Protein AF-A0A0G4MND2-F1 (afdb_monomer_lite)

Structure (mmCIF, N/CA/C/O backbone):
data_AF-A0A0G4MND2-F1
#
_entry.id   AF-A0A0G4MND2-F1
#
loop_
_atom_site.group_PDB
_atom_site.id
_atom_site.type_symbol
_atom_site.label_atom_id
_atom_site.label_alt_id
_atom_site.label_comp_id
_atom_site.label_asym_id
_atom_site.label_entity_id
_atom_site.label_seq_id
_atom_site.pdbx_PDB_ins_code
_atom_site.Cartn_x
_atom_site.Cartn_y
_atom_site.Cartn_z
_atom_site.occupancy
_atom_site.B_iso_or_equiv
_atom_site.auth_seq_id
_atom_site.auth_comp_id
_atom_site.auth_asym_id
_atom_site.auth_atom_id
_atom_site.pdbx_PDB_model_num
ATOM 1 N N . MET A 1 1 ? 5.492 -19.926 -31.368 1.00 59.44 1 MET A N 1
ATOM 2 C CA . MET A 1 1 ? 6.056 -18.562 -31.221 1.00 59.44 1 MET A CA 1
ATOM 3 C C . MET A 1 1 ? 6.571 -17.989 -32.537 1.00 59.44 1 MET A C 1
ATOM 5 O O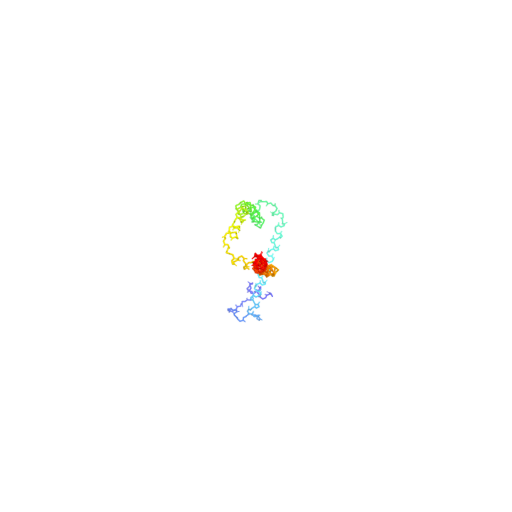 . MET A 1 1 ? 6.353 -16.816 -32.791 1.00 59.44 1 MET A O 1
ATOM 9 N N . THR A 1 2 ? 7.143 -18.808 -33.423 1.00 80.88 2 THR A N 1
ATOM 10 C CA . THR A 1 2 ? 7.641 -18.380 -34.744 1.00 80.88 2 THR A CA 1
ATOM 11 C C . THR A 1 2 ? 6.594 -17.720 -35.645 1.00 80.88 2 THR A C 1
ATOM 13 O O . THR A 1 2 ? 6.958 -16.844 -36.414 1.00 80.88 2 THR A O 1
ATOM 16 N N . PHE A 1 3 ? 5.310 -18.091 -35.561 1.00 83.88 3 PHE A N 1
ATOM 17 C CA . PHE A 1 3 ? 4.265 -17.505 -36.412 1.00 83.88 3 PHE A CA 1
ATOM 18 C C . PHE A 1 3 ? 4.036 -16.006 -36.144 1.00 83.88 3 PHE A C 1
ATOM 20 O O . PHE A 1 3 ? 4.056 -15.214 -37.079 1.00 83.88 3 PHE A O 1
ATOM 27 N N . VAL A 1 4 ? 3.893 -15.602 -34.874 1.00 85.56 4 VAL A N 1
ATOM 28 C CA . VAL A 1 4 ? 3.704 -14.187 -34.490 1.00 85.56 4 VAL A CA 1
ATOM 29 C C . VAL A 1 4 ? 4.954 -13.362 -34.807 1.00 85.56 4 VAL A C 1
ATOM 31 O O . VAL A 1 4 ? 4.844 -12.238 -35.291 1.00 85.56 4 VAL A O 1
ATOM 34 N N . ASP A 1 5 ? 6.142 -13.935 -34.599 1.00 86.56 5 ASP A N 1
ATOM 35 C CA . ASP A 1 5 ? 7.408 -13.268 -34.915 1.00 86.56 5 ASP A CA 1
ATOM 36 C C . ASP A 1 5 ? 7.600 -13.077 -36.428 1.00 86.56 5 ASP A C 1
ATOM 38 O O . ASP A 1 5 ? 8.012 -12.004 -36.861 1.00 86.56 5 ASP A O 1
ATOM 42 N N . LYS A 1 6 ? 7.267 -14.090 -37.239 1.00 86.88 6 LYS A N 1
ATOM 43 C CA . LYS A 1 6 ? 7.301 -14.011 -38.709 1.00 86.88 6 LYS A CA 1
ATOM 44 C C . LYS A 1 6 ? 6.283 -13.007 -39.248 1.00 86.88 6 LYS A C 1
ATOM 46 O O . LYS A 1 6 ? 6.613 -12.229 -40.134 1.00 86.88 6 LYS A O 1
ATOM 51 N N . ALA A 1 7 ? 5.085 -12.964 -38.662 1.00 85.62 7 ALA A N 1
ATOM 52 C CA . ALA A 1 7 ? 4.089 -11.951 -38.999 1.00 85.62 7 ALA A CA 1
ATOM 53 C C . ALA A 1 7 ? 4.581 -10.529 -38.668 1.00 85.62 7 ALA A C 1
ATOM 55 O O . ALA A 1 7 ? 4.414 -9.618 -39.471 1.00 85.62 7 ALA A O 1
ATOM 56 N N . ARG A 1 8 ? 5.258 -10.331 -37.525 1.00 84.75 8 ARG A N 1
ATOM 57 C CA . ARG A 1 8 ? 5.836 -9.024 -37.153 1.00 84.75 8 ARG A CA 1
ATOM 58 C C . ARG A 1 8 ? 6.996 -8.606 -38.065 1.00 84.75 8 ARG A C 1
ATOM 60 O O . ARG A 1 8 ? 7.156 -7.419 -38.326 1.00 84.75 8 ARG A O 1
ATOM 67 N N . LYS A 1 9 ? 7.806 -9.560 -38.531 1.00 87.00 9 LYS A N 1
ATOM 68 C CA . LYS A 1 9 ? 8.923 -9.313 -39.461 1.00 87.00 9 LYS A CA 1
ATOM 69 C C . LYS A 1 9 ? 8.475 -9.027 -40.898 1.00 87.00 9 LYS A C 1
ATOM 71 O O . LYS A 1 9 ? 9.296 -8.584 -41.690 1.00 87.00 9 LYS A O 1
ATOM 76 N N . GLY A 1 10 ? 7.198 -9.250 -41.216 1.00 82.75 10 GLY A N 1
ATOM 77 C CA . GLY A 1 10 ? 6.658 -9.099 -42.568 1.00 82.75 10 GLY A CA 1
ATOM 78 C C . GLY A 1 10 ? 6.845 -10.333 -43.457 1.00 82.75 10 GLY A C 1
ATOM 79 O O . GLY A 1 10 ? 6.482 -10.287 -44.625 1.00 82.75 10 GLY A O 1
ATOM 80 N N . ASP A 1 11 ? 7.353 -11.445 -42.913 1.00 84.44 11 ASP A N 1
ATOM 81 C CA . ASP A 1 11 ? 7.555 -12.700 -43.655 1.00 84.44 11 ASP A CA 1
ATOM 82 C C . ASP A 1 11 ? 6.222 -13.398 -43.987 1.00 84.44 11 ASP A C 1
ATOM 84 O O . ASP A 1 11 ? 6.152 -14.243 -44.878 1.00 84.44 11 ASP A O 1
ATOM 88 N N . ILE A 1 12 ? 5.167 -13.098 -43.221 1.00 81.69 12 ILE A N 1
ATOM 89 C CA . ILE A 1 12 ? 3.819 -13.646 -43.395 1.00 81.69 12 ILE A CA 1
ATOM 90 C C . ILE A 1 12 ? 2.823 -12.498 -43.256 1.00 81.69 12 ILE A C 1
ATOM 92 O O . ILE A 1 12 ? 2.733 -11.879 -42.195 1.00 81.69 12 ILE A O 1
ATOM 96 N N . VAL A 1 13 ? 2.043 -12.247 -44.305 1.00 77.88 13 VAL A N 1
ATOM 97 C CA . VAL A 1 13 ? 0.931 -11.292 -44.273 1.00 77.88 13 VAL A CA 1
ATOM 98 C C . VAL A 1 13 ? -0.346 -12.054 -43.936 1.00 77.88 13 VAL A C 1
ATOM 100 O O . VAL A 1 13 ? -0.681 -13.043 -44.585 1.00 77.88 13 VAL A O 1
ATOM 103 N N . VAL A 1 14 ? -1.043 -11.619 -42.889 1.00 75.19 14 VAL A N 1
ATOM 104 C CA . VAL A 1 14 ? -2.366 -12.143 -42.536 1.00 75.19 14 VAL A CA 1
ATOM 105 C C . VAL A 1 14 ? -3.402 -11.197 -43.132 1.00 75.19 14 VAL A C 1
ATOM 107 O O . VAL A 1 14 ? -3.569 -10.087 -42.635 1.00 75.19 14 VAL A O 1
ATOM 110 N N . GLU A 1 15 ? -4.078 -11.618 -44.200 1.00 68.19 15 GLU A N 1
ATOM 111 C CA . GLU A 1 15 ? -5.217 -10.880 -44.752 1.00 68.19 15 GLU A CA 1
ATOM 112 C C . GLU A 1 15 ? -6.485 -11.158 -43.921 1.00 68.19 15 GLU A C 1
ATOM 114 O O . GLU A 1 15 ? -6.870 -12.311 -43.717 1.00 68.19 15 GLU A O 1
ATOM 119 N N . GLY A 1 16 ? -7.130 -10.092 -43.425 1.00 66.56 16 GLY A N 1
ATOM 120 C CA . GLY A 1 16 ? -8.401 -10.132 -42.686 1.00 66.56 16 GLY A CA 1
ATOM 121 C C . GLY A 1 16 ? -8.313 -9.779 -41.190 1.00 66.56 16 GLY A C 1
ATOM 122 O O . GLY A 1 16 ? -7.261 -9.870 -40.564 1.00 66.56 16 GLY A O 1
ATOM 123 N N . ASP A 1 17 ? -9.459 -9.423 -40.592 1.00 64.56 17 ASP A N 1
ATOM 124 C CA . ASP A 1 17 ? -9.609 -8.925 -39.203 1.00 64.56 17 ASP A CA 1
ATOM 125 C C . ASP A 1 17 ? -9.269 -9.944 -38.087 1.00 64.56 17 ASP A C 1
ATOM 127 O O . ASP A 1 17 ? -9.501 -9.690 -36.902 1.00 64.56 17 ASP A O 1
ATOM 131 N N . GLY A 1 18 ? -8.749 -11.131 -38.423 1.00 64.00 18 GLY A N 1
ATOM 132 C CA . GLY A 1 18 ? -8.271 -12.130 -37.456 1.00 64.00 18 GLY A CA 1
ATOM 133 C C . GLY A 1 18 ? -9.327 -12.671 -36.478 1.00 64.00 18 GLY A C 1
ATOM 134 O O . GLY A 1 18 ? -8.972 -13.376 -35.532 1.00 64.00 18 GLY A O 1
ATOM 135 N N . ARG A 1 19 ? -10.616 -12.364 -36.692 1.00 66.94 19 ARG A N 1
ATOM 136 C CA . ARG A 1 19 ? -11.738 -12.706 -35.795 1.00 66.94 19 ARG A CA 1
ATOM 137 C C . ARG A 1 19 ? -11.957 -14.212 -35.627 1.00 66.94 19 ARG A C 1
ATOM 139 O O . ARG A 1 19 ? -12.345 -14.642 -34.546 1.00 66.94 19 ARG A O 1
ATOM 146 N N . SER A 1 20 ? -11.679 -15.010 -36.654 1.00 70.38 20 SER A N 1
ATOM 147 C CA . SER A 1 20 ? -11.818 -16.475 -36.635 1.00 70.38 20 SER A CA 1
ATOM 148 C C . SER A 1 20 ? -10.496 -17.223 -36.410 1.00 70.38 20 SER A C 1
ATOM 150 O O . SER A 1 20 ? -10.512 -18.422 -36.141 1.00 70.38 20 SER A O 1
ATOM 152 N N . GLY A 1 21 ? -9.353 -16.531 -36.449 1.00 74.94 21 GLY A N 1
ATOM 153 C CA . GLY A 1 21 ? -8.019 -17.137 -36.420 1.00 74.94 21 GLY A CA 1
ATOM 154 C C . GLY A 1 21 ? -7.262 -16.969 -37.738 1.00 74.94 21 GLY A C 1
ATOM 155 O O . GLY A 1 21 ? -7.832 -16.597 -38.758 1.00 74.94 21 GLY A O 1
ATOM 156 N N . ALA A 1 22 ? -5.953 -17.207 -37.700 1.00 80.06 22 ALA A N 1
ATOM 157 C CA . ALA A 1 22 ? -5.054 -17.039 -38.839 1.00 80.06 22 ALA A CA 1
ATOM 158 C C . ALA A 1 22 ? -3.909 -18.055 -38.782 1.00 80.06 22 ALA A C 1
ATOM 160 O O . ALA A 1 22 ? -3.420 -18.392 -37.701 1.00 80.06 22 ALA A O 1
ATOM 161 N N . GLY A 1 23 ? -3.483 -18.549 -39.949 1.00 76.62 23 GLY A N 1
ATOM 162 C CA . GLY A 1 23 ? -2.334 -19.454 -40.074 1.00 76.62 23 GLY A CA 1
ATOM 163 C C . GLY A 1 23 ? -2.455 -20.768 -39.296 1.00 76.62 23 GLY A C 1
ATOM 164 O O . GLY A 1 23 ? -1.448 -21.275 -38.811 1.00 76.62 23 GLY A O 1
ATOM 165 N N . GLY A 1 24 ? -3.674 -21.297 -39.135 1.00 82.88 24 GLY A N 1
ATOM 166 C CA . GLY A 1 24 ? -3.933 -22.544 -38.403 1.00 82.88 24 GLY A CA 1
ATOM 167 C C . GLY A 1 24 ? -4.046 -22.394 -36.881 1.00 82.88 24 GLY A C 1
ATOM 168 O O . GLY A 1 24 ? -4.170 -23.395 -36.180 1.00 82.88 24 GLY A O 1
ATOM 169 N N . PHE A 1 25 ? -4.036 -21.165 -36.355 1.00 85.69 25 PHE A N 1
ATOM 170 C CA . PHE A 1 25 ? -4.213 -20.888 -34.928 1.00 85.69 25 PHE A CA 1
ATOM 171 C C . PHE A 1 25 ? -5.544 -20.183 -34.657 1.00 85.69 25 PHE A C 1
ATOM 173 O O . PHE A 1 25 ? -5.961 -19.305 -35.415 1.00 85.69 25 PHE A O 1
ATOM 180 N N . SER A 1 26 ? -6.188 -20.525 -33.537 1.00 88.38 26 SER A N 1
ATOM 181 C CA . SER A 1 26 ? -7.403 -19.837 -33.089 1.00 88.38 26 SER A CA 1
ATOM 182 C C . SER A 1 26 ? -7.111 -18.387 -32.689 1.00 88.38 26 SER A C 1
ATOM 184 O O . SER A 1 26 ? -6.008 -18.058 -32.240 1.00 88.38 26 SER A O 1
ATOM 186 N N . ALA A 1 27 ? -8.113 -17.511 -32.795 1.00 86.50 27 ALA A N 1
ATOM 187 C CA . ALA A 1 27 ? -7.977 -16.101 -32.420 1.00 86.50 27 ALA A CA 1
ATOM 188 C C . ALA A 1 27 ? -7.502 -15.917 -30.960 1.00 86.50 27 ALA A C 1
ATOM 190 O O . ALA A 1 27 ? -6.621 -15.097 -30.687 1.00 86.50 27 ALA A O 1
ATOM 191 N N . ALA A 1 28 ? -8.011 -16.735 -30.031 1.00 88.19 28 ALA A N 1
ATOM 192 C CA . ALA A 1 28 ? -7.592 -16.727 -28.627 1.00 88.19 28 ALA A CA 1
ATOM 193 C C . ALA A 1 28 ? -6.123 -17.154 -28.444 1.00 88.19 28 ALA A C 1
ATOM 195 O O . ALA A 1 28 ? -5.396 -16.574 -27.635 1.00 88.19 28 ALA A O 1
ATOM 196 N N . LEU A 1 29 ? -5.659 -18.137 -29.221 1.00 88.31 29 LEU A N 1
ATOM 197 C CA . LEU A 1 29 ? -4.271 -18.593 -29.175 1.00 88.31 29 LEU A CA 1
ATOM 198 C C . LEU A 1 29 ? -3.313 -17.562 -29.789 1.00 88.31 29 LEU A C 1
ATOM 200 O O . LEU A 1 29 ? -2.213 -17.372 -29.277 1.00 88.31 29 LEU A O 1
ATOM 204 N N . LEU A 1 30 ? -3.742 -16.836 -30.825 1.00 86.62 30 LEU A N 1
ATOM 205 C CA . LEU A 1 30 ? -2.987 -15.712 -31.390 1.00 86.62 30 LEU A CA 1
ATOM 206 C C . LEU A 1 30 ? -2.906 -14.516 -30.434 1.00 86.62 30 LEU A C 1
ATOM 208 O O . LEU A 1 30 ? -1.884 -13.832 -30.404 1.00 86.62 30 LEU A O 1
ATOM 212 N N . ALA A 1 31 ? -3.948 -14.251 -29.641 1.00 88.44 31 ALA A N 1
ATOM 213 C CA . ALA A 1 31 ? -3.895 -13.239 -28.584 1.00 88.44 31 ALA A CA 1
ATOM 214 C C . ALA A 1 31 ? -2.846 -13.605 -27.518 1.00 88.44 31 ALA A C 1
ATOM 216 O O . ALA A 1 31 ? -1.940 -12.814 -27.258 1.00 88.44 31 ALA A O 1
ATOM 217 N N . LYS A 1 32 ? -2.881 -14.845 -27.010 1.00 91.56 32 LYS A N 1
ATOM 218 C CA . LYS A 1 32 ? -1.861 -15.356 -26.077 1.00 91.56 32 LYS A CA 1
ATOM 219 C C . LYS A 1 32 ? -0.461 -15.387 -26.690 1.00 91.56 32 LYS A C 1
ATOM 221 O O . LYS A 1 32 ? 0.514 -15.094 -26.013 1.00 91.56 32 LYS A O 1
ATOM 226 N N . GLY A 1 33 ? -0.345 -15.704 -27.979 1.00 90.19 33 GLY A N 1
ATOM 227 C CA . GLY A 1 33 ? 0.928 -15.670 -28.700 1.00 90.19 33 GLY A CA 1
ATOM 228 C C . GLY A 1 33 ? 1.525 -14.262 -28.787 1.00 90.19 33 GLY A C 1
ATOM 229 O O . GLY A 1 33 ? 2.735 -14.107 -28.636 1.00 90.19 33 GLY A O 1
ATOM 230 N N . ARG A 1 34 ? 0.686 -13.232 -28.980 1.00 89.38 34 ARG A N 1
ATOM 231 C CA . ARG A 1 34 ? 1.102 -11.818 -28.960 1.00 89.38 34 ARG A CA 1
ATOM 232 C C . ARG A 1 34 ? 1.553 -11.376 -27.571 1.00 89.38 34 ARG A C 1
ATOM 234 O O . ARG A 1 34 ? 2.603 -10.751 -27.454 1.00 89.38 34 ARG A O 1
ATOM 241 N N . GLU A 1 35 ? 0.797 -11.737 -26.539 1.00 93.56 35 GLU A N 1
ATOM 242 C CA . GLU A 1 35 ? 1.155 -11.451 -25.148 1.00 93.56 35 GLU A CA 1
ATOM 243 C C . GLU A 1 35 ? 2.466 -12.139 -24.752 1.00 93.56 35 GLU A C 1
ATOM 245 O O . GLU A 1 35 ? 3.376 -11.500 -24.233 1.00 93.56 35 GLU A O 1
ATOM 250 N N . ALA A 1 36 ? 2.619 -13.422 -25.078 1.00 93.94 36 ALA A N 1
ATOM 251 C CA . ALA A 1 36 ? 3.839 -14.163 -24.790 1.00 93.94 36 ALA A CA 1
ATOM 252 C C . ALA A 1 36 ? 5.058 -13.585 -25.535 1.00 93.94 36 ALA A C 1
ATOM 254 O O . ALA A 1 36 ? 6.150 -13.536 -24.969 1.00 93.94 36 ALA A O 1
ATOM 255 N N . ALA A 1 37 ? 4.890 -13.114 -26.778 1.00 92.50 37 ALA A N 1
ATOM 256 C CA . ALA A 1 37 ? 5.957 -12.432 -27.512 1.00 92.50 37 ALA A CA 1
ATOM 257 C C . ALA A 1 37 ? 6.328 -11.099 -26.843 1.00 92.50 37 ALA A C 1
ATOM 259 O O . ALA A 1 37 ? 7.506 -10.824 -26.638 1.00 92.50 37 ALA A O 1
ATOM 260 N N . PHE A 1 38 ? 5.333 -10.312 -26.422 1.00 94.12 38 PHE A N 1
ATOM 261 C CA . PHE A 1 38 ? 5.554 -9.080 -25.664 1.00 94.12 38 PHE A CA 1
ATOM 262 C C . PHE A 1 38 ? 6.310 -9.331 -24.353 1.00 94.12 38 PHE A C 1
ATOM 264 O O . PHE A 1 38 ? 7.292 -8.646 -24.073 1.00 94.12 38 PHE A O 1
ATOM 271 N N . LEU A 1 39 ? 5.894 -10.328 -23.566 1.00 96.62 39 LEU A N 1
ATOM 272 C CA . LEU A 1 39 ? 6.541 -10.664 -22.297 1.00 96.62 39 LEU A CA 1
ATOM 273 C C . LEU A 1 39 ? 7.980 -11.149 -22.497 1.00 96.62 39 LEU A C 1
ATOM 275 O O . LEU A 1 39 ? 8.856 -10.755 -21.730 1.00 96.62 39 LEU A O 1
ATOM 279 N N . ARG A 1 40 ? 8.241 -11.950 -23.538 1.00 94.88 40 ARG A N 1
ATOM 280 C CA . ARG A 1 40 ? 9.600 -12.375 -23.904 1.00 94.88 40 ARG A CA 1
ATOM 281 C C . ARG A 1 40 ? 10.479 -11.171 -24.237 1.00 94.88 40 ARG A C 1
ATOM 283 O O . ARG A 1 40 ? 11.519 -10.993 -23.613 1.00 94.88 40 ARG A O 1
ATOM 290 N N . ASP A 1 41 ? 10.036 -10.322 -25.164 1.00 95.31 41 ASP A N 1
ATOM 291 C CA . ASP A 1 41 ? 10.811 -9.155 -25.594 1.00 95.31 41 ASP A CA 1
ATOM 292 C C . ASP A 1 41 ? 11.052 -8.195 -24.411 1.00 95.31 41 ASP A C 1
ATOM 294 O O . ASP A 1 41 ? 12.141 -7.646 -24.236 1.00 95.31 41 ASP A O 1
ATOM 298 N N . ARG A 1 42 ? 10.051 -8.034 -23.534 1.00 97.31 42 ARG A N 1
ATOM 299 C CA . ARG A 1 42 ? 10.173 -7.240 -22.307 1.00 97.31 42 ARG A CA 1
ATOM 300 C C . ARG A 1 42 ? 11.175 -7.848 -21.327 1.00 97.31 42 ARG A C 1
ATOM 302 O O . ARG A 1 42 ? 11.957 -7.096 -20.746 1.00 97.31 42 ARG A O 1
ATOM 309 N N . ALA A 1 43 ? 11.173 -9.168 -21.151 1.00 97.56 43 ALA A N 1
ATOM 310 C CA . ALA A 1 43 ? 12.133 -9.867 -20.302 1.00 97.56 43 ALA A CA 1
ATOM 311 C C . ALA A 1 43 ? 13.570 -9.701 -20.819 1.00 97.56 43 ALA A C 1
ATOM 313 O O . ALA A 1 43 ? 14.472 -9.423 -20.026 1.00 97.56 43 ALA A O 1
ATOM 314 N N . ASP A 1 44 ? 13.778 -9.773 -22.136 1.00 97.06 44 ASP A N 1
ATOM 315 C CA . ASP A 1 44 ? 15.089 -9.556 -22.755 1.00 97.06 44 ASP A CA 1
ATOM 316 C C . ASP A 1 44 ? 15.577 -8.111 -22.569 1.00 97.06 44 ASP A C 1
ATOM 318 O O . ASP A 1 44 ? 16.733 -7.890 -22.195 1.00 97.06 44 ASP A O 1
ATOM 322 N N . ILE A 1 45 ? 14.691 -7.118 -22.727 1.00 97.06 45 ILE A N 1
ATOM 323 C CA . ILE A 1 45 ? 15.003 -5.707 -22.435 1.00 97.06 45 ILE A CA 1
ATOM 324 C C . ILE A 1 45 ? 15.386 -5.531 -20.964 1.00 97.06 45 ILE A C 1
ATOM 326 O O . ILE A 1 45 ? 16.383 -4.873 -20.670 1.00 97.06 45 ILE A O 1
ATOM 330 N N . ILE A 1 46 ? 14.625 -6.118 -20.035 1.00 96.88 46 ILE A N 1
ATOM 331 C CA . ILE A 1 46 ? 14.915 -6.037 -18.596 1.00 96.88 46 ILE A CA 1
ATOM 332 C C . ILE A 1 46 ? 16.270 -6.678 -18.290 1.00 96.88 46 ILE A C 1
ATOM 334 O O . ILE A 1 46 ? 17.078 -6.088 -17.577 1.00 96.88 46 ILE A O 1
ATOM 338 N N . LYS A 1 47 ? 16.561 -7.849 -18.862 1.00 97.25 47 LYS A N 1
ATOM 339 C CA . LYS A 1 47 ? 17.844 -8.538 -18.679 1.00 97.25 47 LYS A CA 1
ATOM 340 C C . LYS A 1 47 ? 19.012 -7.711 -19.219 1.00 97.25 47 LYS A C 1
ATOM 342 O O . LYS A 1 47 ? 20.034 -7.592 -18.546 1.00 97.25 47 LYS A O 1
ATOM 347 N N . MET A 1 48 ? 18.856 -7.109 -20.398 1.00 95.69 48 MET A N 1
ATOM 348 C CA . MET A 1 48 ? 19.849 -6.205 -20.984 1.00 95.69 48 MET A CA 1
ATOM 349 C C . MET A 1 48 ? 20.085 -4.979 -20.093 1.00 95.69 48 MET A C 1
ATOM 351 O O . MET A 1 48 ? 21.231 -4.674 -19.763 1.00 95.69 48 MET A O 1
ATOM 355 N N . ARG A 1 49 ? 19.014 -4.326 -19.624 1.00 94.88 49 ARG A N 1
ATOM 356 C CA . ARG A 1 49 ? 19.110 -3.163 -18.728 1.00 94.88 49 ARG A CA 1
ATOM 357 C C . ARG A 1 49 ? 19.714 -3.513 -17.373 1.00 94.88 49 ARG A C 1
ATOM 359 O O . ARG A 1 49 ? 20.531 -2.754 -16.867 1.00 94.88 49 ARG A O 1
ATOM 366 N N . LEU A 1 50 ? 19.419 -4.689 -16.825 1.00 94.81 50 LEU A N 1
ATOM 367 C CA . LEU A 1 50 ? 20.042 -5.175 -15.593 1.00 94.81 50 LEU A CA 1
ATOM 368 C C . LEU A 1 50 ? 21.564 -5.320 -15.740 1.00 94.81 50 LEU A C 1
ATOM 370 O O . LEU A 1 50 ? 22.309 -4.973 -14.824 1.00 94.81 50 LEU A O 1
ATOM 374 N N . MET A 1 51 ? 22.039 -5.814 -16.888 1.00 94.19 51 MET A N 1
ATOM 375 C CA . MET A 1 51 ? 23.476 -5.863 -17.181 1.00 94.19 51 MET A CA 1
ATOM 376 C C . MET A 1 51 ? 24.071 -4.458 -17.344 1.00 94.19 51 MET A C 1
ATOM 378 O O . MET A 1 51 ? 25.170 -4.213 -16.850 1.00 94.19 51 MET A O 1
ATOM 382 N N . ALA A 1 52 ? 23.341 -3.527 -17.969 1.00 92.69 52 ALA A N 1
ATOM 383 C CA . ALA A 1 52 ? 23.769 -2.135 -18.108 1.00 92.69 52 ALA A CA 1
ATOM 384 C C . ALA A 1 52 ? 23.918 -1.436 -16.745 1.00 92.69 52 ALA A C 1
ATOM 386 O O . ALA A 1 52 ? 24.952 -0.821 -16.495 1.00 92.69 52 ALA A O 1
ATOM 387 N N . VAL A 1 53 ? 22.955 -1.604 -15.831 1.00 93.31 53 VAL A N 1
ATOM 388 C CA . VAL A 1 53 ? 23.009 -1.038 -14.469 1.00 93.31 53 VAL A CA 1
ATOM 389 C C . VAL A 1 53 ? 24.201 -1.578 -13.673 1.00 93.31 53 VAL A C 1
ATOM 391 O O . VAL A 1 53 ? 24.838 -0.833 -12.936 1.00 93.31 53 VAL A O 1
ATOM 394 N N . LYS A 1 54 ? 24.558 -2.855 -13.857 1.00 92.50 54 LYS A N 1
ATOM 395 C CA . LYS A 1 54 ? 25.739 -3.472 -13.223 1.00 92.50 54 LYS A CA 1
ATOM 396 C C . LYS A 1 54 ? 27.072 -3.070 -13.868 1.00 92.50 54 LYS A C 1
ATOM 398 O O . LYS A 1 54 ? 28.129 -3.463 -13.377 1.00 92.50 54 LYS A O 1
ATOM 403 N N . SER A 1 55 ? 27.049 -2.341 -14.982 1.00 92.12 55 SER A N 1
ATOM 404 C CA . SER A 1 55 ? 28.260 -1.915 -15.681 1.00 92.12 55 SER A CA 1
ATOM 405 C C . SER A 1 55 ? 28.960 -0.755 -14.963 1.00 92.12 55 SER A C 1
ATOM 407 O O . SER A 1 55 ? 28.358 -0.005 -14.197 1.00 92.12 55 SER A O 1
ATOM 409 N N . LYS A 1 56 ? 30.246 -0.548 -15.272 1.00 90.06 56 LYS A N 1
ATOM 410 C CA . LYS A 1 56 ? 31.038 0.561 -14.711 1.00 90.06 56 LYS A CA 1
ATOM 411 C C . LYS A 1 56 ? 30.506 1.947 -15.102 1.00 90.06 56 LYS A C 1
ATOM 413 O O . LYS A 1 56 ? 30.772 2.909 -14.394 1.00 90.06 56 LYS A O 1
ATOM 418 N N . GLN A 1 57 ? 29.761 2.064 -16.206 1.00 88.94 57 GLN A N 1
ATOM 419 C CA . GLN A 1 57 ? 29.244 3.353 -16.680 1.00 88.94 57 GLN A CA 1
ATOM 420 C C . GLN A 1 57 ? 28.174 3.931 -15.747 1.00 88.94 57 GLN A C 1
ATOM 422 O O . GLN A 1 57 ? 28.131 5.148 -15.574 1.00 88.94 57 GLN A O 1
ATOM 427 N N . CYS A 1 58 ? 27.370 3.069 -15.114 1.00 90.94 58 CYS A N 1
ATOM 428 C CA . CYS A 1 58 ? 26.332 3.474 -14.163 1.00 90.94 58 CYS A CA 1
ATOM 429 C C . CYS A 1 58 ? 26.856 3.718 -12.742 1.00 90.94 58 CYS A C 1
ATOM 431 O O . CYS A 1 58 ? 26.095 4.164 -11.888 1.00 90.94 58 CYS A O 1
ATOM 433 N N . ALA A 1 59 ? 28.141 3.455 -12.484 1.00 89.25 59 ALA A N 1
ATOM 434 C CA . ALA A 1 59 ? 28.774 3.797 -11.214 1.00 89.25 59 ALA A CA 1
ATOM 435 C C . ALA A 1 59 ? 29.112 5.298 -11.109 1.00 89.25 59 ALA A C 1
ATOM 437 O O . ALA A 1 59 ? 29.256 5.812 -10.003 1.00 89.25 59 ALA A O 1
ATOM 438 N N . ASP A 1 60 ? 29.236 6.008 -12.240 1.00 91.19 60 ASP A N 1
ATOM 439 C CA . ASP A 1 60 ? 29.507 7.449 -12.265 1.00 91.19 60 ASP A CA 1
ATOM 440 C C . ASP A 1 60 ? 28.205 8.266 -12.340 1.00 91.19 60 ASP A C 1
ATOM 442 O O . ASP A 1 60 ? 27.393 8.112 -13.256 1.00 91.19 60 ASP A O 1
ATOM 446 N N . LEU A 1 61 ? 28.036 9.201 -11.402 1.00 88.56 61 LEU A N 1
ATOM 447 C CA . LEU A 1 61 ? 26.876 10.091 -11.293 1.00 88.56 61 LEU A CA 1
ATOM 448 C C . LEU A 1 61 ? 26.720 11.039 -12.491 1.00 88.56 61 LEU A C 1
ATOM 450 O O . LEU A 1 61 ? 25.613 11.506 -12.772 1.00 88.56 61 LEU A O 1
ATOM 454 N N . LYS A 1 62 ? 27.807 11.333 -13.217 1.00 90.88 62 LYS A N 1
ATOM 455 C CA . LYS A 1 62 ? 27.761 12.207 -14.403 1.00 90.88 62 LYS A CA 1
ATOM 456 C C . LYS A 1 62 ? 26.921 11.603 -15.532 1.00 90.88 62 LYS A C 1
ATOM 458 O O . LYS A 1 62 ? 26.297 12.340 -16.295 1.00 90.88 62 LYS A O 1
ATOM 463 N N . ASN A 1 63 ? 26.820 10.275 -15.586 1.00 90.50 63 ASN A N 1
ATOM 464 C CA . ASN A 1 63 ? 26.123 9.527 -16.634 1.00 90.50 63 ASN A CA 1
ATOM 465 C C . ASN A 1 63 ? 24.620 9.335 -16.360 1.00 90.50 63 ASN A C 1
ATOM 467 O O . ASN A 1 63 ? 24.029 8.337 -16.773 1.00 90.50 63 ASN A O 1
ATOM 471 N N . LYS A 1 64 ? 23.964 10.304 -15.706 1.00 89.38 64 LYS A N 1
ATOM 472 C CA . LYS A 1 64 ? 22.544 10.215 -15.311 1.00 89.38 64 LYS A CA 1
ATOM 473 C C . LYS A 1 64 ? 21.568 9.919 -16.460 1.00 89.38 64 LYS A C 1
ATOM 475 O O . LYS A 1 64 ? 20.556 9.267 -16.242 1.00 89.38 64 LYS A O 1
ATOM 480 N N . TYR A 1 65 ? 21.865 10.373 -17.679 1.00 92.06 65 TYR A N 1
ATOM 481 C CA . TYR A 1 65 ? 21.009 10.136 -18.850 1.00 92.06 65 TYR A CA 1
ATOM 482 C C . TYR A 1 65 ? 21.183 8.734 -19.449 1.00 92.06 65 TYR A C 1
ATOM 484 O O . TYR A 1 65 ? 20.278 8.237 -20.114 1.00 92.06 65 TYR A O 1
ATOM 492 N N . TYR A 1 66 ? 22.327 8.088 -19.206 1.00 91.56 66 TYR A N 1
ATOM 493 C CA . TYR A 1 66 ? 22.601 6.736 -19.693 1.00 91.56 66 TYR A CA 1
ATOM 494 C C . TYR A 1 66 ? 21.986 5.660 -18.790 1.00 91.56 66 TYR A C 1
ATOM 496 O O . TYR A 1 66 ? 21.600 4.601 -19.286 1.00 91.56 66 TYR A O 1
ATOM 504 N N . CYS A 1 67 ? 21.857 5.951 -17.491 1.00 93.62 67 CYS A N 1
ATOM 505 C CA . CYS A 1 67 ? 21.348 5.029 -16.473 1.00 93.62 67 CYS A CA 1
ATOM 506 C C . CYS A 1 67 ? 20.119 5.622 -15.758 1.00 93.62 67 CYS A C 1
ATOM 508 O O . CYS A 1 67 ? 20.207 6.006 -14.585 1.00 93.62 67 CYS A O 1
ATOM 510 N N . PRO A 1 68 ? 18.973 5.739 -16.456 1.00 94.50 68 PRO A N 1
ATOM 511 C CA . PRO A 1 68 ? 17.770 6.348 -15.897 1.00 94.50 68 PRO A CA 1
ATOM 512 C C . PRO A 1 68 ? 17.210 5.574 -14.698 1.00 94.50 68 PRO A C 1
ATOM 514 O O . PRO A 1 68 ? 16.619 6.187 -13.817 1.00 94.50 68 PRO A O 1
ATOM 517 N N . GLU A 1 69 ? 17.410 4.255 -14.626 1.00 93.25 69 GLU A N 1
ATOM 518 C CA . GLU A 1 69 ? 16.893 3.413 -13.544 1.00 93.25 69 GLU A CA 1
ATOM 519 C C . GLU A 1 69 ? 17.465 3.827 -12.181 1.00 93.25 69 GLU A C 1
ATOM 521 O O . GLU A 1 69 ? 16.712 4.060 -11.242 1.00 93.25 69 GLU A O 1
ATOM 526 N N . VAL A 1 70 ? 18.789 3.996 -12.092 1.00 93.88 70 VAL A N 1
ATOM 527 C CA . VAL A 1 70 ? 19.476 4.398 -10.850 1.00 93.88 70 VAL A CA 1
ATOM 528 C C . VAL A 1 70 ? 19.120 5.835 -10.470 1.00 93.88 70 VAL A C 1
ATOM 530 O O . VAL A 1 70 ? 18.917 6.147 -9.298 1.00 93.88 70 VAL A O 1
ATOM 533 N N . PHE A 1 71 ? 19.024 6.725 -11.460 1.00 94.62 71 PHE A N 1
ATOM 534 C CA . PHE A 1 71 ? 18.663 8.118 -11.216 1.00 94.62 71 PHE A CA 1
ATOM 535 C C . PHE A 1 71 ? 17.233 8.253 -10.678 1.00 94.62 71 PHE A C 1
ATOM 537 O O . PHE A 1 71 ? 17.015 8.958 -9.692 1.00 94.62 71 PHE A O 1
ATOM 544 N N . LEU A 1 72 ? 16.265 7.574 -11.301 1.00 96.06 72 LEU A N 1
ATOM 545 C CA . LEU A 1 72 ? 14.869 7.606 -10.868 1.00 96.06 72 LEU A CA 1
ATOM 546 C C . LEU A 1 72 ? 14.685 6.959 -9.493 1.00 96.06 72 LEU A C 1
ATOM 548 O O . LEU A 1 72 ? 13.925 7.490 -8.688 1.00 96.06 72 LEU A O 1
ATOM 552 N N . ASP A 1 73 ? 15.421 5.890 -9.191 1.00 95.56 73 ASP A N 1
ATOM 553 C CA . ASP A 1 73 ? 15.418 5.261 -7.866 1.00 95.56 73 ASP A CA 1
ATOM 554 C C . ASP A 1 73 ? 15.982 6.194 -6.779 1.00 95.56 73 ASP A C 1
ATOM 556 O O . ASP A 1 73 ? 15.392 6.364 -5.709 1.00 95.56 73 ASP A O 1
ATOM 560 N N . ALA A 1 74 ? 17.069 6.909 -7.082 1.00 94.75 74 ALA A N 1
ATOM 561 C CA . ALA A 1 74 ? 17.633 7.904 -6.173 1.00 94.75 74 ALA A CA 1
ATOM 562 C C . ALA A 1 74 ? 16.672 9.080 -5.920 1.00 94.75 74 ALA A C 1
ATOM 564 O O . ALA A 1 74 ? 16.573 9.570 -4.792 1.00 94.75 74 ALA A O 1
ATOM 565 N N . VAL A 1 75 ? 15.957 9.544 -6.952 1.00 96.25 75 VAL A N 1
ATOM 566 C CA . VAL A 1 75 ? 14.922 10.581 -6.806 1.00 96.25 75 VAL A CA 1
ATOM 567 C C . VAL A 1 75 ? 13.750 10.056 -5.979 1.00 96.25 75 VAL A C 1
ATOM 569 O O . VAL A 1 75 ? 13.339 10.728 -5.035 1.00 96.25 75 VAL A O 1
ATOM 572 N N . ALA A 1 76 ? 13.253 8.854 -6.277 1.00 97.94 76 ALA A N 1
ATOM 573 C CA . ALA A 1 76 ? 12.157 8.229 -5.542 1.00 97.94 76 ALA A CA 1
ATOM 574 C C . ALA A 1 76 ? 12.499 8.054 -4.057 1.00 97.94 76 ALA A C 1
ATOM 576 O O . ALA A 1 76 ? 11.705 8.426 -3.198 1.00 97.94 76 ALA A O 1
ATOM 577 N N . THR A 1 77 ? 13.710 7.588 -3.749 1.00 97.75 77 THR A N 1
ATOM 578 C CA . THR A 1 77 ? 14.187 7.418 -2.369 1.00 97.75 77 THR A CA 1
ATOM 579 C C . THR A 1 77 ? 14.244 8.748 -1.622 1.00 97.75 77 THR A C 1
ATOM 581 O O . THR A 1 77 ? 13.806 8.837 -0.475 1.00 97.75 77 THR A O 1
ATOM 584 N N . LYS A 1 78 ? 14.731 9.815 -2.269 1.00 97.19 78 LYS A N 1
ATOM 585 C CA . LYS A 1 78 ? 14.765 11.151 -1.657 1.00 97.19 78 LYS A CA 1
ATOM 586 C C . LYS A 1 78 ? 13.362 11.690 -1.395 1.00 97.19 78 LYS A C 1
ATOM 588 O O . LYS A 1 78 ? 13.103 12.134 -0.281 1.00 97.19 78 LYS A O 1
ATOM 593 N N . LEU A 1 79 ? 12.463 11.601 -2.377 1.00 97.88 79 LEU A N 1
ATOM 594 C CA . LEU A 1 79 ? 11.067 12.017 -2.217 1.00 97.88 79 LEU A CA 1
ATOM 595 C C . LEU A 1 79 ? 10.360 11.221 -1.115 1.00 97.88 79 LEU A C 1
ATOM 597 O O . LEU A 1 79 ? 9.638 11.800 -0.311 1.00 97.88 79 LEU A O 1
ATOM 601 N N . ALA A 1 80 ? 10.601 9.912 -1.036 1.00 97.50 80 ALA A N 1
ATOM 602 C CA . ALA A 1 80 ? 10.046 9.073 0.017 1.00 97.50 80 ALA A CA 1
ATOM 603 C C . ALA A 1 80 ? 10.591 9.471 1.396 1.00 97.50 80 ALA A C 1
ATOM 605 O O . ALA A 1 80 ? 9.814 9.632 2.331 1.00 97.50 80 ALA A O 1
ATOM 606 N N . SER A 1 81 ? 11.902 9.699 1.527 1.00 96.69 81 SER A N 1
ATOM 607 C CA . SER A 1 81 ? 12.501 10.092 2.809 1.00 96.69 81 SER A CA 1
ATOM 608 C C . SER A 1 81 ? 11.957 11.419 3.340 1.00 96.69 81 SER A C 1
ATOM 610 O O . SER A 1 81 ? 11.707 11.541 4.536 1.00 96.69 81 SER A O 1
ATOM 612 N N . THR A 1 82 ? 11.714 12.399 2.464 1.00 96.38 82 THR A N 1
ATOM 613 C CA . THR A 1 82 ? 11.152 13.693 2.870 1.00 96.38 82 THR A CA 1
ATOM 614 C C . THR A 1 82 ? 9.658 13.590 3.157 1.00 96.38 82 THR A C 1
ATOM 616 O O . THR A 1 82 ? 9.192 14.131 4.158 1.00 96.38 82 THR A O 1
ATOM 619 N N . ALA A 1 83 ? 8.910 12.853 2.332 1.00 97.69 83 ALA A N 1
ATOM 620 C CA . ALA A 1 83 ? 7.481 12.638 2.536 1.00 97.69 83 ALA A CA 1
ATOM 621 C C . ALA A 1 83 ? 7.189 11.888 3.843 1.00 97.69 83 ALA A C 1
ATOM 623 O O . ALA A 1 83 ? 6.277 12.270 4.569 1.00 97.69 83 ALA A O 1
ATOM 624 N N . VAL A 1 84 ? 7.976 10.861 4.185 1.00 97.44 84 VAL A N 1
ATOM 625 C CA . VAL A 1 84 ? 7.792 10.083 5.423 1.00 97.44 84 VAL A CA 1
ATOM 626 C C . VAL A 1 84 ? 7.980 10.950 6.670 1.00 97.44 84 VAL A C 1
ATOM 628 O O . VAL A 1 84 ? 7.215 10.809 7.622 1.00 97.44 84 VAL A O 1
ATOM 631 N N . LEU A 1 85 ? 8.943 11.877 6.665 1.00 95.31 85 LEU A N 1
ATOM 632 C CA . LEU A 1 85 ? 9.127 12.814 7.779 1.00 95.31 85 LEU A CA 1
ATOM 633 C C . LEU A 1 85 ? 7.895 13.706 7.970 1.00 95.31 85 LEU A C 1
ATOM 635 O O . LEU A 1 85 ? 7.431 13.874 9.095 1.00 95.31 85 LEU A O 1
ATOM 639 N N . PHE A 1 86 ? 7.339 14.225 6.873 1.00 96.31 86 PHE A N 1
ATOM 640 C CA . PHE A 1 86 ? 6.144 15.067 6.914 1.00 96.31 86 PHE A CA 1
ATOM 641 C C . PHE A 1 86 ? 4.902 14.288 7.364 1.00 96.31 86 PHE A C 1
ATOM 643 O O . PHE A 1 86 ? 4.174 14.741 8.242 1.00 96.31 86 PHE A O 1
ATOM 650 N N . LEU A 1 87 ? 4.698 13.076 6.835 1.0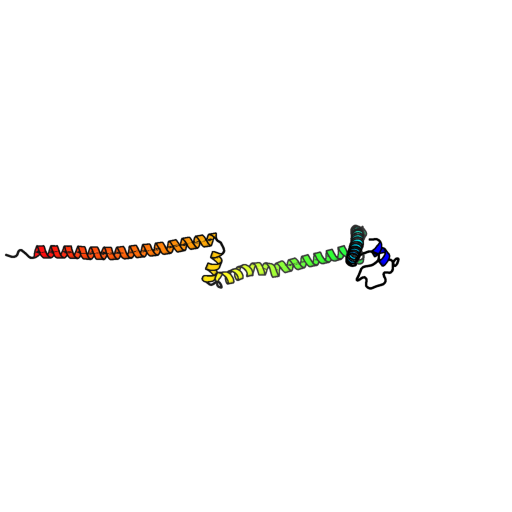0 97.00 87 LEU A N 1
ATOM 651 C CA . LEU A 1 87 ? 3.594 12.202 7.241 1.00 97.00 87 LEU A CA 1
ATOM 652 C C . LEU A 1 87 ? 3.648 11.849 8.731 1.00 97.00 87 LEU A C 1
ATOM 654 O O . LEU A 1 87 ? 2.608 11.745 9.373 1.00 97.00 87 LEU A O 1
ATOM 658 N N . ASN A 1 88 ? 4.842 11.668 9.293 1.00 94.75 88 ASN A N 1
ATOM 659 C CA . ASN A 1 88 ? 4.968 11.337 10.706 1.00 94.75 88 ASN A CA 1
ATOM 660 C C . ASN A 1 88 ? 4.594 12.516 11.623 1.00 94.75 88 ASN A C 1
ATOM 662 O O . ASN A 1 88 ? 3.907 12.339 12.630 1.00 94.75 88 ASN A O 1
ATOM 666 N N . VAL A 1 89 ? 5.030 13.725 11.269 1.00 95.38 89 VAL A N 1
ATOM 667 C CA . VAL A 1 89 ? 4.763 14.919 12.083 1.00 95.38 89 VAL A CA 1
ATOM 668 C C . VAL A 1 89 ? 3.316 15.373 11.939 1.00 95.38 89 VAL A C 1
ATOM 670 O O . VAL A 1 89 ? 2.651 15.562 12.947 1.00 95.38 89 VAL A O 1
ATOM 673 N N . GLU A 1 90 ? 2.813 15.511 10.716 1.00 95.25 90 GLU A N 1
ATOM 674 C CA . GLU A 1 90 ? 1.473 16.064 10.500 1.00 95.25 90 GLU A CA 1
ATOM 675 C C . GLU A 1 90 ? 0.392 15.009 10.723 1.00 95.25 90 GLU A C 1
ATOM 677 O O . GLU A 1 90 ? -0.510 15.205 11.523 1.00 95.25 90 GLU A O 1
ATOM 682 N N . LEU A 1 91 ? 0.491 13.849 10.068 1.00 95.75 91 LEU A N 1
ATOM 683 C CA . LEU A 1 91 ? -0.594 12.868 10.099 1.00 95.75 91 LEU A CA 1
ATOM 684 C C . LEU A 1 91 ? -0.519 11.978 11.337 1.00 95.75 91 LEU A C 1
ATOM 686 O O . LEU A 1 91 ? -1.494 11.873 12.076 1.00 95.75 91 LEU A O 1
ATOM 690 N N . LEU A 1 92 ? 0.611 11.300 11.566 1.00 95.56 92 LEU A N 1
ATOM 691 C CA . LEU A 1 92 ? 0.683 10.300 12.638 1.00 95.56 92 LEU A CA 1
ATOM 692 C C . LEU A 1 92 ? 0.613 10.940 14.021 1.00 95.56 92 LEU A C 1
ATOM 694 O O . LEU A 1 92 ? -0.105 10.437 14.883 1.00 95.56 92 LEU A O 1
ATOM 698 N N . SER A 1 93 ? 1.319 12.050 14.237 1.00 94.38 93 SER A N 1
ATOM 699 C CA . SER A 1 93 ? 1.295 12.716 15.542 1.00 94.38 93 SER A CA 1
ATOM 700 C C . SER A 1 93 ? -0.088 13.295 15.848 1.00 94.38 93 SER A C 1
ATOM 702 O O . SER A 1 93 ? -0.579 13.123 16.966 1.00 94.38 93 SER A O 1
ATOM 704 N N . GLU A 1 94 ? -0.761 13.897 14.860 1.00 94.62 94 GLU A N 1
ATOM 705 C CA . GLU A 1 94 ? -2.143 14.356 15.019 1.00 94.62 94 GLU A CA 1
ATOM 706 C C . GLU A 1 94 ? -3.102 13.183 15.253 1.00 94.62 94 GLU A C 1
ATOM 708 O O . GLU A 1 94 ? -3.934 13.238 16.159 1.00 94.62 94 GLU A O 1
ATOM 713 N N . PHE A 1 95 ? -2.953 12.087 14.505 1.00 96.62 95 PHE A N 1
ATOM 714 C CA . PHE A 1 95 ? -3.768 10.890 14.679 1.00 96.62 95 PHE A CA 1
ATOM 715 C C . PHE A 1 95 ? -3.615 10.305 16.084 1.00 96.62 95 PHE A C 1
ATOM 717 O O . PHE A 1 95 ? -4.618 10.098 16.757 1.00 96.62 95 PHE A O 1
ATOM 724 N N . TYR A 1 96 ? -2.395 10.086 16.582 1.00 95.56 96 TYR A N 1
ATOM 725 C CA . TYR A 1 96 ? -2.195 9.525 17.925 1.00 95.56 96 TYR A CA 1
ATOM 726 C C . TYR A 1 96 ? -2.704 10.440 19.038 1.00 95.56 96 TYR A C 1
ATOM 728 O O . TYR A 1 96 ? -3.135 9.956 20.084 1.00 95.56 96 TYR A O 1
ATOM 736 N N . TYR A 1 97 ? -2.680 11.753 18.818 1.00 94.62 97 TYR A N 1
ATOM 737 C CA . TYR A 1 97 ? -3.222 12.718 19.762 1.00 94.62 97 TYR A CA 1
ATOM 738 C C . TYR A 1 97 ? -4.760 12.717 19.727 1.00 94.62 97 TYR A C 1
ATOM 740 O O . TYR A 1 97 ? -5.411 12.598 20.769 1.00 94.62 97 TYR A O 1
ATOM 748 N N . ASN A 1 98 ? -5.368 12.828 18.549 1.00 94.81 98 ASN A N 1
ATOM 749 C CA . ASN A 1 98 ? -6.813 13.007 18.409 1.00 94.81 98 ASN A CA 1
ATOM 750 C C . ASN A 1 98 ? -7.600 11.697 18.498 1.00 94.81 98 ASN A C 1
ATOM 752 O O . ASN A 1 98 ? -8.719 11.702 19.005 1.00 94.81 98 ASN A O 1
ATOM 756 N N . PHE A 1 99 ? -7.024 10.571 18.077 1.00 95.94 99 PHE A N 1
ATOM 757 C CA . PHE A 1 99 ? -7.729 9.293 17.997 1.00 95.94 99 PHE A CA 1
ATOM 758 C C . PHE A 1 99 ? -8.278 8.807 19.346 1.00 95.94 99 PHE A C 1
ATOM 760 O O . PHE A 1 99 ? -9.470 8.509 19.389 1.00 95.94 99 PHE A O 1
ATOM 767 N N . PRO A 1 100 ? -7.511 8.783 20.458 1.00 95.25 100 PRO A N 1
ATOM 768 C CA . PRO A 1 100 ? -8.061 8.365 21.749 1.00 95.25 100 PRO A CA 1
ATOM 769 C C . PRO A 1 100 ? -9.215 9.261 22.213 1.00 95.25 100 PRO A C 1
ATOM 771 O O . PRO A 1 100 ? -10.217 8.770 22.713 1.00 95.25 100 PRO A O 1
ATOM 774 N N . ARG A 1 101 ? -9.125 10.576 21.975 1.00 92.62 101 ARG A N 1
ATOM 775 C CA . ARG A 1 101 ? -10.191 11.526 22.328 1.00 92.62 101 ARG A CA 1
ATOM 776 C C . ARG A 1 101 ? -11.451 11.328 21.514 1.00 92.62 101 ARG A C 1
ATOM 778 O O . ARG A 1 101 ? -12.542 11.358 22.067 1.00 92.62 101 ARG A O 1
ATOM 785 N N . GLU A 1 102 ? -11.304 11.167 20.207 1.00 92.56 102 GLU A N 1
ATOM 786 C CA . GLU A 1 102 ? -12.440 10.941 19.321 1.00 92.56 102 GLU A CA 1
ATOM 787 C C . GLU A 1 102 ? -13.097 9.589 19.624 1.00 92.56 102 GLU A C 1
ATOM 789 O O . GLU A 1 102 ? -14.322 9.472 19.606 1.00 92.56 102 GLU A O 1
ATOM 794 N N . LEU A 1 103 ? -12.292 8.581 19.974 1.00 93.12 103 LEU A N 1
ATOM 795 C CA . LEU A 1 103 ? -12.771 7.288 20.445 1.00 93.12 103 LEU A CA 1
ATOM 796 C C . LEU A 1 103 ? -13.577 7.434 21.741 1.00 93.12 103 LEU A C 1
ATOM 798 O O . LEU A 1 103 ? -14.706 6.952 21.803 1.00 93.12 103 LEU A O 1
ATOM 802 N N . ASP A 1 104 ? -13.044 8.148 22.734 1.00 89.81 104 ASP A N 1
ATOM 803 C CA . ASP A 1 104 ? -13.719 8.393 24.012 1.00 89.81 104 ASP A CA 1
ATOM 804 C C . ASP A 1 104 ? -14.982 9.247 23.849 1.00 89.81 104 ASP A C 1
ATOM 806 O O . ASP A 1 104 ? -15.977 9.019 24.532 1.00 89.81 104 ASP A O 1
ATOM 810 N N . LEU A 1 105 ? -14.996 10.214 22.927 1.00 89.06 105 LEU A N 1
ATOM 811 C CA . LEU A 1 105 ? -16.198 10.992 22.621 1.00 89.06 105 LEU A CA 1
ATOM 812 C C . LEU A 1 105 ? -17.292 10.095 22.035 1.00 89.06 105 LEU A C 1
ATOM 814 O O . LEU A 1 105 ? -18.436 10.132 22.497 1.00 89.06 105 LEU A O 1
ATOM 818 N N . ARG A 1 106 ? -16.940 9.257 21.054 1.00 86.31 106 ARG A N 1
ATOM 819 C CA . ARG A 1 106 ? -17.887 8.357 20.381 1.00 86.31 106 ARG A CA 1
ATOM 820 C C . ARG A 1 106 ? -18.388 7.237 21.282 1.00 86.31 106 ARG A C 1
ATOM 822 O O . ARG A 1 106 ? -19.587 6.985 21.304 1.00 86.31 106 ARG A O 1
ATOM 829 N N . LEU A 1 107 ? -17.504 6.584 22.029 1.00 84.50 107 LEU A N 1
ATOM 830 C CA . LEU A 1 107 ? -17.884 5.470 22.898 1.00 84.50 107 LEU A CA 1
ATOM 831 C C . LEU A 1 107 ? -18.407 5.940 24.261 1.00 84.50 107 LEU A C 1
ATOM 833 O O . LEU A 1 107 ? -19.308 5.324 24.815 1.00 84.50 107 LEU A O 1
ATOM 837 N N . GLY A 1 108 ? -17.873 7.032 24.807 1.00 76.00 108 GLY A N 1
ATOM 838 C CA . GLY A 1 108 ? -18.194 7.485 26.160 1.00 76.00 108 GLY A CA 1
ATOM 839 C C . GLY A 1 108 ? -19.451 8.346 26.272 1.00 76.00 108 GLY A C 1
ATOM 840 O O . GLY A 1 108 ? -20.062 8.367 27.336 1.00 76.00 108 GLY A O 1
ATOM 841 N N . ARG A 1 109 ? -19.847 9.081 25.219 1.00 72.56 109 ARG A N 1
ATOM 842 C CA . ARG A 1 109 ? -21.015 9.991 25.275 1.00 72.56 109 ARG A CA 1
ATOM 843 C C . ARG A 1 109 ? -22.078 9.757 24.209 1.00 72.56 109 ARG A C 1
ATOM 845 O O . ARG A 1 109 ? -23.200 10.216 24.396 1.00 72.56 109 ARG A O 1
ATOM 852 N N . HIS A 1 110 ? -21.744 9.106 23.095 1.00 75.06 110 HIS A N 1
ATOM 853 C CA . HIS A 1 110 ? -22.667 8.964 21.962 1.00 75.06 110 HIS A CA 1
ATOM 854 C C . HIS A 1 110 ? -23.361 7.602 21.869 1.00 75.06 110 HIS A C 1
ATOM 856 O O . HIS A 1 110 ? -24.221 7.435 21.006 1.00 75.06 110 HIS A O 1
ATOM 862 N N . LEU A 1 111 ? -23.035 6.651 22.747 1.00 81.88 111 LEU A N 1
ATOM 863 C CA . LEU A 1 111 ? -23.757 5.386 22.844 1.00 81.88 111 LEU A CA 1
ATOM 864 C C . LEU A 1 111 ? -24.917 5.509 23.835 1.00 81.88 111 LEU A C 1
ATOM 866 O O . LEU A 1 111 ? -24.740 5.969 24.960 1.00 81.88 111 LEU A O 1
ATOM 870 N N . SER A 1 112 ? -26.102 5.087 23.401 1.00 84.94 112 SER A N 1
ATOM 871 C CA . SER A 1 112 ? -27.253 4.869 24.287 1.00 84.94 112 SER A CA 1
ATOM 872 C C . SER A 1 112 ? -27.111 3.552 25.054 1.00 84.94 112 SER A C 1
ATOM 874 O O . SER A 1 112 ? -26.461 2.626 24.567 1.00 84.94 112 SER A O 1
ATOM 876 N N . ASP A 1 113 ? -27.760 3.435 26.215 1.00 85.44 113 ASP A N 1
ATOM 877 C CA . ASP A 1 113 ? -27.708 2.224 27.052 1.00 85.44 113 ASP A CA 1
ATOM 878 C C . ASP A 1 113 ? -28.104 0.952 26.277 1.00 85.44 113 ASP A C 1
ATOM 880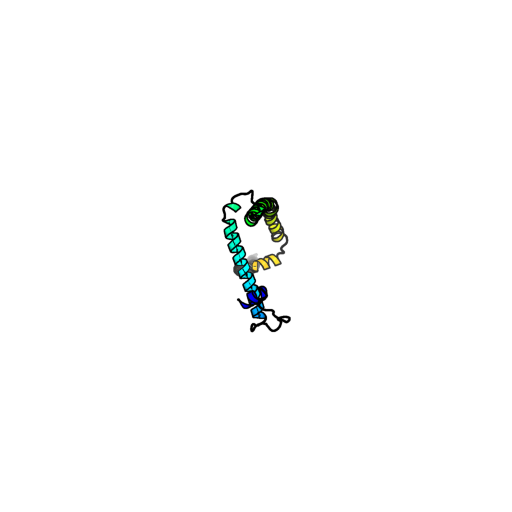 O O . ASP A 1 113 ? -27.482 -0.097 26.441 1.00 85.44 113 ASP A O 1
ATOM 884 N N . GLU A 1 114 ? -29.068 1.055 25.354 1.00 87.56 114 GLU A N 1
ATOM 885 C CA . GLU A 1 114 ? -29.486 -0.054 24.484 1.00 87.56 114 GLU A CA 1
ATOM 886 C C . GLU A 1 114 ? -28.369 -0.507 23.531 1.00 87.56 114 GLU A C 1
ATOM 888 O O . GLU A 1 114 ? -28.148 -1.704 23.338 1.00 87.56 114 GLU A O 1
ATOM 893 N N . GLN A 1 115 ? -27.624 0.438 22.950 1.00 88.19 115 GLN A N 1
ATOM 894 C CA . GLN A 1 115 ? -26.493 0.129 22.071 1.00 88.19 115 GLN A CA 1
ATOM 895 C C . GLN A 1 115 ? -25.320 -0.464 22.853 1.00 88.19 115 GLN A C 1
ATOM 897 O O . GLN A 1 115 ? -24.619 -1.332 22.333 1.00 88.19 115 GLN A O 1
ATOM 902 N N . ILE A 1 116 ? -25.125 -0.032 24.103 1.00 89.38 116 ILE A N 1
ATOM 903 C CA . ILE A 1 116 ? -24.111 -0.596 25.002 1.00 89.38 116 ILE A CA 1
ATOM 904 C C . ILE A 1 116 ? -24.466 -2.044 25.350 1.00 89.38 116 ILE A C 1
ATOM 906 O O . ILE A 1 116 ? -23.603 -2.918 25.251 1.00 89.38 116 ILE A O 1
ATOM 910 N N . GLU A 1 117 ? -25.725 -2.333 25.697 1.00 87.75 117 GLU A N 1
ATOM 911 C CA . GLU A 1 117 ? -26.181 -3.709 25.928 1.00 87.75 117 GLU A CA 1
ATOM 912 C C . GLU A 1 117 ? -26.037 -4.579 24.677 1.00 87.75 117 GLU A C 1
ATOM 914 O O . GLU A 1 117 ? -25.592 -5.725 24.772 1.00 87.75 117 GLU A O 1
ATOM 919 N N . GLN A 1 118 ? -26.396 -4.054 23.501 1.00 90.44 118 GLN A N 1
ATOM 920 C CA . GLN A 1 118 ? -26.261 -4.789 22.247 1.00 90.44 118 GLN A CA 1
ATOM 921 C C . GLN A 1 118 ? -24.793 -5.115 21.947 1.00 90.44 118 GLN A C 1
ATOM 923 O O . GLN A 1 118 ? -24.492 -6.269 21.644 1.00 90.44 118 GLN A O 1
ATOM 928 N N . PHE A 1 119 ? -23.891 -4.142 22.111 1.00 90.62 119 PHE A N 1
ATOM 929 C CA . PHE A 1 119 ? -22.448 -4.323 21.947 1.00 90.62 119 PHE A CA 1
ATOM 930 C C . PHE A 1 119 ? -21.882 -5.342 22.947 1.00 90.62 119 PHE A C 1
ATOM 932 O O . PHE A 1 119 ? -21.145 -6.251 22.573 1.00 90.62 119 PHE A O 1
ATOM 939 N N . ALA A 1 120 ? -22.282 -5.265 24.219 1.00 90.56 120 ALA A N 1
ATOM 940 C CA . ALA A 1 120 ? -21.842 -6.212 25.242 1.00 90.56 120 ALA A CA 1
ATOM 941 C C . ALA A 1 120 ? -22.325 -7.652 24.976 1.00 90.56 120 ALA A C 1
ATOM 943 O O . ALA A 1 120 ? -21.659 -8.613 25.363 1.00 90.56 120 ALA A O 1
ATOM 944 N N . ARG A 1 121 ? -23.469 -7.820 24.298 1.00 91.38 121 ARG A N 1
ATOM 945 C CA . ARG A 1 121 ? -24.031 -9.133 23.937 1.00 91.38 121 ARG A CA 1
ATOM 946 C C . ARG A 1 121 ? -23.411 -9.755 22.680 1.00 91.38 121 ARG A C 1
ATOM 948 O O . ARG A 1 121 ? -23.737 -10.909 22.391 1.00 91.38 121 ARG A O 1
ATOM 955 N N . GLU A 1 122 ? -22.542 -9.048 21.952 1.00 93.50 122 GLU A N 1
ATOM 956 C CA . GLU A 1 122 ? -21.830 -9.600 20.787 1.00 93.50 122 GLU A CA 1
ATOM 957 C C . GLU A 1 122 ? -20.867 -10.729 21.184 1.00 93.50 122 GLU A C 1
ATOM 959 O O . GLU A 1 122 ? -20.759 -11.729 20.470 1.00 93.50 122 GLU A O 1
ATOM 964 N N . ASP A 1 123 ? -20.210 -10.618 22.345 1.00 94.56 123 ASP A N 1
ATOM 965 C CA . ASP A 1 123 ? -19.390 -11.701 22.893 1.00 94.56 123 ASP A CA 1
ATOM 966 C C . ASP A 1 123 ? -20.282 -12.720 23.637 1.00 94.56 123 ASP A C 1
ATOM 968 O O . ASP A 1 123 ? -20.923 -12.373 24.638 1.00 94.56 123 ASP A O 1
ATOM 972 N N . PRO A 1 124 ? -20.306 -14.005 23.223 1.00 94.56 124 PRO A N 1
ATOM 973 C CA . PRO A 1 124 ? -21.136 -15.026 23.862 1.00 94.56 124 PRO A CA 1
ATOM 974 C C . PRO A 1 124 ? -20.795 -15.263 25.341 1.00 94.56 124 PRO A C 1
ATOM 976 O O . PRO A 1 124 ? -21.680 -15.633 26.116 1.00 94.56 124 PRO A O 1
ATOM 979 N N . LYS A 1 125 ? -19.540 -15.049 25.761 1.00 94.75 125 LYS A N 1
ATOM 980 C CA . LYS A 1 125 ? -19.135 -15.200 27.168 1.00 94.75 125 LYS A CA 1
ATOM 981 C C . LYS A 1 125 ? -19.712 -14.084 28.028 1.00 94.75 125 LYS A C 1
ATOM 983 O O . LYS A 1 125 ? -20.249 -14.359 29.099 1.00 94.75 125 LYS A O 1
ATOM 988 N N . ILE A 1 126 ? -19.615 -12.843 27.551 1.00 95.00 126 ILE A N 1
ATOM 989 C CA . ILE A 1 126 ? -20.157 -11.672 28.249 1.00 95.00 126 ILE A CA 1
ATOM 990 C C . ILE A 1 126 ? -21.679 -11.747 28.285 1.00 95.00 126 ILE A C 1
ATOM 992 O O . ILE A 1 126 ? -22.265 -11.570 29.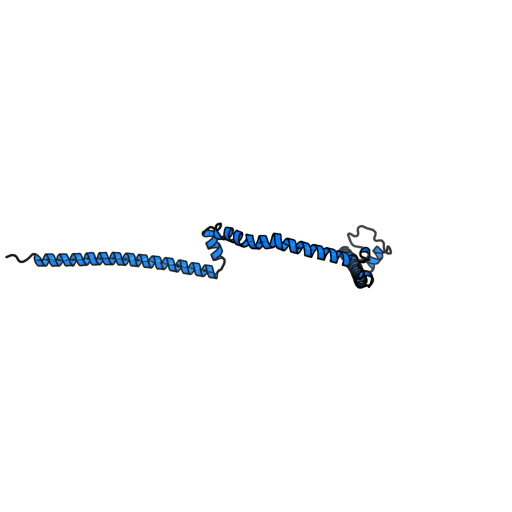347 1.00 95.00 126 ILE A O 1
ATOM 996 N N . LYS A 1 127 ? -22.316 -12.133 27.176 1.00 94.81 127 LYS A N 1
ATOM 997 C CA . LYS A 1 127 ? -23.761 -12.366 27.128 1.00 94.81 127 LYS A CA 1
ATOM 998 C C . LYS A 1 127 ? -24.230 -13.343 28.209 1.00 94.81 127 LYS A C 1
ATOM 1000 O O . LYS A 1 127 ? -25.139 -13.015 28.965 1.00 94.81 127 LYS A O 1
ATOM 1005 N N . HIS A 1 128 ? -23.602 -14.517 28.314 1.00 94.69 128 HIS A N 1
ATOM 1006 C CA . HIS A 1 128 ? -23.988 -15.498 29.332 1.00 94.69 128 HIS A CA 1
ATOM 1007 C C . HIS A 1 128 ? -23.767 -14.965 30.754 1.00 94.69 128 HIS A C 1
ATOM 1009 O O . HIS A 1 128 ? -24.586 -15.195 31.641 1.00 94.69 128 HIS A O 1
ATOM 1015 N N . HIS A 1 129 ? -22.687 -14.210 30.970 1.00 95.62 129 HIS A N 1
ATOM 1016 C CA . HIS A 1 129 ? -22.423 -13.573 32.255 1.00 95.62 129 HIS A CA 1
ATOM 1017 C C . HIS A 1 129 ? -23.510 -12.550 32.624 1.00 95.62 129 HIS A C 1
ATOM 1019 O O . HIS A 1 129 ? -24.010 -12.585 33.747 1.00 95.62 129 HIS A O 1
ATOM 1025 N N . LEU A 1 130 ? -23.931 -11.704 31.678 1.00 94.00 130 LEU A N 1
ATOM 1026 C CA . LEU A 1 130 ? -25.013 -10.736 31.875 1.00 94.00 130 LEU A CA 1
ATOM 1027 C C . LEU A 1 130 ? -26.347 -11.426 32.188 1.00 94.00 130 LEU A C 1
ATOM 1029 O O . LEU A 1 130 ? -27.037 -11.025 33.120 1.00 94.00 130 LEU A O 1
ATOM 1033 N N . GLU A 1 131 ? -26.686 -12.503 31.474 1.00 93.75 131 GLU A N 1
ATOM 1034 C CA . GLU A 1 131 ? -27.904 -13.287 31.730 1.00 93.75 131 GLU A CA 1
ATOM 1035 C C . GLU A 1 131 ? -27.910 -13.907 33.140 1.00 93.75 131 GLU A C 1
ATOM 1037 O O . GLU A 1 131 ? -28.939 -13.916 33.823 1.00 93.75 131 GLU A O 1
ATOM 1042 N N . VAL A 1 132 ? -26.760 -14.409 33.605 1.00 95.62 132 VAL A N 1
ATOM 1043 C CA . VAL A 1 132 ? -26.614 -14.963 34.960 1.00 95.62 132 VAL A CA 1
ATOM 1044 C C . VAL A 1 132 ? -26.740 -13.872 36.025 1.00 95.62 132 VAL A C 1
ATOM 1046 O O . VAL A 1 132 ? -27.443 -14.088 37.015 1.00 95.62 132 VAL A O 1
ATOM 1049 N N . ILE A 1 133 ? -26.110 -12.708 35.827 1.00 94.75 133 ILE A N 1
ATOM 1050 C CA . ILE A 1 133 ? -26.224 -11.560 36.742 1.00 94.75 133 ILE A CA 1
ATOM 1051 C C . ILE A 1 133 ? -27.681 -11.097 36.826 1.00 94.75 133 ILE A C 1
ATOM 1053 O O . ILE A 1 133 ? -28.228 -11.022 37.923 1.00 94.75 133 ILE A O 1
ATOM 1057 N N . GLN A 1 134 ? -28.344 -10.895 35.686 1.00 93.94 134 GLN A N 1
ATOM 1058 C CA . GLN A 1 134 ? -29.740 -10.454 35.642 1.00 93.94 134 GLN A CA 1
ATOM 1059 C C . GLN A 1 134 ? -30.671 -11.439 36.364 1.00 93.94 134 GLN A C 1
ATOM 1061 O O . GLN A 1 134 ? -31.561 -11.043 37.119 1.00 93.94 134 GLN A O 1
ATOM 1066 N N . ARG A 1 135 ? -30.451 -12.750 36.184 1.00 95.50 135 ARG A N 1
ATOM 1067 C CA . ARG A 1 135 ? -31.215 -13.784 36.896 1.00 95.50 135 ARG A CA 1
ATOM 1068 C C . ARG A 1 135 ? -30.970 -13.743 38.403 1.00 95.50 135 ARG A C 1
ATOM 1070 O O . ARG A 1 135 ? -31.909 -13.955 39.167 1.00 95.50 135 ARG A O 1
ATOM 1077 N N . LYS A 1 136 ? -29.729 -13.502 38.828 1.00 96.69 136 LYS A N 1
ATOM 1078 C CA . LYS A 1 136 ? -29.365 -13.387 40.242 1.00 96.69 136 LYS A CA 1
ATOM 1079 C C . LYS A 1 136 ? -30.042 -12.174 40.889 1.00 96.69 136 LYS A C 1
ATOM 1081 O O . LYS A 1 136 ? -30.709 -12.352 41.902 1.00 96.69 136 LYS A O 1
ATOM 1086 N N . GLU A 1 137 ? -29.943 -10.994 40.280 1.00 95.69 137 GLU A N 1
ATOM 1087 C CA . GLU A 1 137 ? -30.529 -9.750 40.806 1.00 95.69 137 GLU A CA 1
ATOM 1088 C C . GLU A 1 137 ? -32.051 -9.851 40.979 1.00 95.69 137 GLU A C 1
ATOM 1090 O O . GLU A 1 137 ? -32.597 -9.438 42.002 1.00 95.69 137 GLU A O 1
ATOM 1095 N N . LEU A 1 138 ? -32.750 -10.467 40.018 1.00 96.19 138 LEU A N 1
ATOM 1096 C CA . LEU A 1 138 ? -34.195 -10.690 40.119 1.00 96.19 138 LEU A CA 1
ATOM 1097 C C . LEU A 1 138 ? -34.565 -11.628 41.276 1.00 96.19 138 LEU A C 1
ATOM 1099 O O . LEU A 1 138 ? -35.568 -11.404 41.953 1.00 96.19 138 LEU A O 1
ATOM 1103 N N . LEU A 1 139 ? -33.775 -12.678 41.509 1.00 96.62 139 LEU A N 1
ATOM 1104 C CA . LEU A 1 139 ? -34.015 -13.615 42.608 1.00 96.62 139 LEU A CA 1
ATOM 1105 C C . LEU A 1 139 ? -33.715 -12.989 43.972 1.00 96.62 139 LEU A C 1
ATOM 1107 O O . LEU A 1 139 ? -34.485 -13.203 44.907 1.00 96.62 139 LEU A O 1
ATOM 1111 N N . GLU A 1 140 ? -32.649 -12.195 44.080 1.00 95.75 140 GLU A N 1
ATOM 1112 C CA . GLU A 1 140 ? -32.328 -11.430 45.291 1.00 95.75 140 GLU A CA 1
ATOM 1113 C C . GLU A 1 140 ? -33.433 -10.416 45.607 1.00 95.75 140 GLU A C 1
ATOM 1115 O O . GLU A 1 140 ? -33.913 -10.375 46.737 1.00 95.75 140 GLU A O 1
ATOM 1120 N N . LEU A 1 141 ? -33.946 -9.698 44.600 1.00 95.88 141 LEU A N 1
ATOM 1121 C CA . LEU A 1 141 ? -35.071 -8.777 44.777 1.00 95.88 141 LEU A CA 1
ATOM 1122 C C . LEU A 1 141 ? -36.326 -9.490 45.300 1.00 95.88 141 LEU A C 1
ATOM 1124 O O . LEU A 1 141 ? -37.013 -8.978 46.185 1.00 95.88 141 LEU A O 1
ATOM 1128 N N . VAL A 1 142 ? -36.651 -10.663 44.754 1.00 96.69 142 VAL A N 1
ATOM 1129 C CA . VAL A 1 142 ? -37.803 -11.451 45.216 1.00 96.69 142 VAL A CA 1
ATOM 1130 C C . VAL A 1 142 ? -37.599 -11.906 46.659 1.00 96.69 142 VAL A C 1
ATOM 1132 O O . VAL A 1 142 ? -38.521 -11.779 47.466 1.00 96.69 142 VAL A O 1
ATOM 1135 N N . LEU A 1 143 ? -36.405 -12.392 46.998 1.00 95.81 143 LEU A N 1
ATOM 1136 C CA . LEU A 1 143 ? -36.079 -12.851 48.345 1.00 95.81 143 LEU A CA 1
ATOM 1137 C C . LEU A 1 143 ? -36.175 -11.703 49.360 1.00 95.81 143 LEU A C 1
ATOM 1139 O O . LEU A 1 143 ? -36.866 -11.852 50.368 1.00 95.81 143 LEU A O 1
ATOM 1143 N N . ASP A 1 144 ? -35.635 -10.527 49.035 1.00 95.62 144 ASP A N 1
ATOM 1144 C CA . ASP A 1 144 ? -35.750 -9.310 49.850 1.00 95.62 144 ASP A CA 1
ATOM 1145 C C . ASP A 1 144 ? -37.210 -8.890 50.071 1.00 95.62 144 ASP A C 1
ATOM 1147 O O . ASP A 1 144 ? -37.609 -8.505 51.178 1.00 95.62 144 ASP A O 1
ATOM 1151 N N . LYS A 1 145 ? -38.053 -8.971 49.032 1.00 94.56 145 LYS A N 1
ATOM 1152 C CA . LYS A 1 145 ? -39.489 -8.666 49.159 1.00 94.56 145 LYS A CA 1
ATOM 1153 C C . LYS A 1 145 ? -40.210 -9.695 50.026 1.00 94.56 145 LYS A C 1
ATOM 1155 O O . LYS A 1 145 ? -41.045 -9.304 50.840 1.00 94.56 145 LYS A O 1
ATOM 1160 N N . MET A 1 146 ? -39.883 -10.980 49.899 1.00 93.25 146 MET A N 1
ATOM 1161 C CA . MET A 1 146 ? -40.454 -12.039 50.739 1.00 93.25 146 MET A CA 1
ATOM 1162 C C . MET A 1 146 ? -40.027 -11.898 52.203 1.00 93.25 146 MET A C 1
ATOM 1164 O O . MET A 1 146 ? -40.861 -12.045 53.097 1.00 93.25 146 MET A O 1
ATOM 1168 N N . GLU A 1 147 ? -38.764 -11.564 52.470 1.00 92.44 147 GLU A N 1
ATOM 1169 C CA . GLU A 1 147 ? -38.281 -11.295 53.826 1.00 92.44 147 GLU A CA 1
ATOM 1170 C C . GLU A 1 147 ? -38.930 -10.048 54.428 1.00 92.44 147 GLU A C 1
ATOM 1172 O O . GLU A 1 147 ? -39.391 -10.090 55.571 1.00 92.44 147 GLU A O 1
ATOM 1177 N N . SER A 1 148 ? -39.057 -8.971 53.647 1.00 91.06 148 SER A N 1
ATOM 1178 C CA . SER A 1 148 ? -39.766 -7.753 54.058 1.00 91.06 148 SER A CA 1
ATOM 1179 C C . SER A 1 148 ? -41.222 -8.048 54.434 1.00 91.06 148 SER A C 1
ATOM 1181 O O . SER A 1 148 ? -41.706 -7.588 55.470 1.00 91.06 148 SER A O 1
ATOM 1183 N N . LEU A 1 149 ? -41.920 -8.860 53.632 1.00 90.50 149 LEU A N 1
ATOM 1184 C CA . LEU A 1 149 ? -43.288 -9.299 53.925 1.00 90.50 149 LEU A CA 1
ATOM 1185 C C . LEU A 1 149 ? -43.343 -10.167 55.187 1.00 90.50 149 LEU A C 1
ATOM 1187 O O . LEU A 1 149 ? -44.164 -9.913 56.065 1.00 90.50 149 LEU A O 1
ATOM 1191 N N . ARG A 1 150 ? -42.428 -11.130 55.339 1.00 88.69 150 ARG A N 1
ATOM 1192 C CA . ARG A 1 150 ? -42.357 -12.006 56.519 1.00 88.69 150 ARG A CA 1
ATOM 1193 C C . ARG A 1 150 ? -42.089 -11.228 57.809 1.00 88.69 150 ARG A C 1
ATOM 1195 O O . ARG A 1 150 ? -42.653 -11.566 58.849 1.00 88.69 150 ARG A O 1
ATOM 1202 N N . GLN A 1 151 ? -41.254 -10.189 57.770 1.00 85.88 151 GLN A N 1
ATOM 1203 C CA . GLN A 1 151 ? -41.026 -9.308 58.920 1.00 85.88 151 GLN A CA 1
ATOM 1204 C C . GLN A 1 151 ? -42.284 -8.512 59.287 1.00 85.88 151 GLN A C 1
ATOM 1206 O O . GLN A 1 151 ? -42.588 -8.353 60.472 1.00 85.88 151 GLN A O 1
ATOM 1211 N N . MET A 1 152 ? -43.042 -8.042 58.291 1.00 81.00 152 MET A N 1
ATOM 1212 C CA . MET A 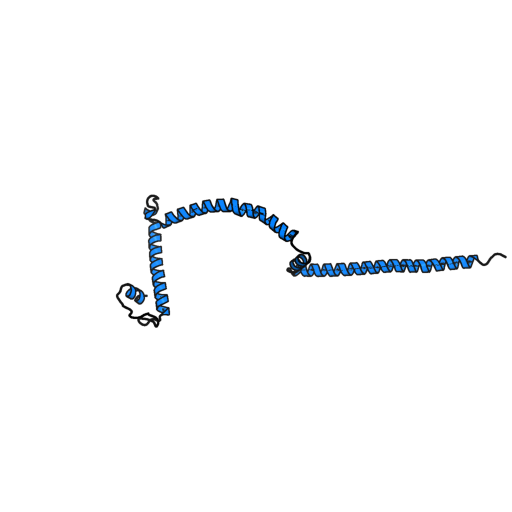1 152 ? -44.317 -7.360 58.529 1.00 81.00 152 MET A CA 1
ATOM 1213 C C . MET A 1 152 ? -45.377 -8.313 59.100 1.00 81.00 152 MET A C 1
ATOM 1215 O O . MET A 1 152 ? -45.976 -8.001 60.129 1.00 81.00 152 MET A O 1
ATOM 1219 N N . GLU A 1 153 ? -45.544 -9.510 58.531 1.00 79.00 153 GLU A N 1
ATOM 1220 C CA . GLU A 1 153 ? -46.470 -10.531 59.046 1.00 79.00 153 GLU A CA 1
ATOM 1221 C C . GLU A 1 153 ? -46.088 -11.029 60.449 1.00 79.00 153 GLU A C 1
ATOM 1223 O O . GLU A 1 153 ? -46.955 -11.264 61.294 1.00 79.00 153 GLU A O 1
ATOM 1228 N N . GLY A 1 154 ? -44.788 -11.180 60.725 1.00 75.56 154 GLY A N 1
ATOM 1229 C CA . GLY A 1 154 ? -44.270 -11.543 62.045 1.00 75.56 154 GLY A CA 1
ATOM 1230 C C . GLY A 1 154 ? -44.650 -10.514 63.109 1.00 75.56 154 GLY A C 1
ATOM 1231 O O . GLY A 1 154 ? -45.193 -10.882 64.151 1.00 75.56 154 GLY A O 1
ATOM 1232 N N . ARG A 1 155 ? -44.479 -9.219 62.805 1.00 69.94 155 ARG A N 1
ATOM 1233 C CA . ARG A 1 155 ? -44.922 -8.116 63.676 1.00 69.94 155 ARG A CA 1
ATOM 1234 C C . ARG A 1 155 ? -46.437 -8.088 63.861 1.00 69.94 155 ARG A C 1
ATOM 1236 O O . ARG A 1 155 ? -46.910 -7.813 64.963 1.00 69.94 155 ARG A O 1
ATOM 1243 N N . GLU A 1 156 ? -47.219 -8.383 62.825 1.00 67.69 156 GLU A N 1
ATOM 1244 C CA . GLU A 1 156 ? -48.680 -8.478 62.947 1.00 67.69 156 GLU A CA 1
ATOM 1245 C C . GLU A 1 156 ? -49.127 -9.663 63.814 1.00 67.69 156 GLU A C 1
ATOM 1247 O O . GLU A 1 156 ? -50.058 -9.531 64.617 1.00 67.69 156 GLU A O 1
ATOM 1252 N N . ARG A 1 157 ? -48.453 -10.816 63.709 1.00 66.38 157 ARG A N 1
ATOM 1253 C CA . ARG A 1 157 ? -48.686 -11.975 64.586 1.00 66.38 157 ARG A CA 1
ATOM 1254 C C . ARG A 1 157 ? -48.290 -11.692 66.030 1.00 66.38 157 ARG A C 1
ATOM 1256 O O . ARG A 1 157 ? -49.064 -12.029 66.924 1.00 66.38 157 ARG A O 1
ATOM 1263 N N . GLU A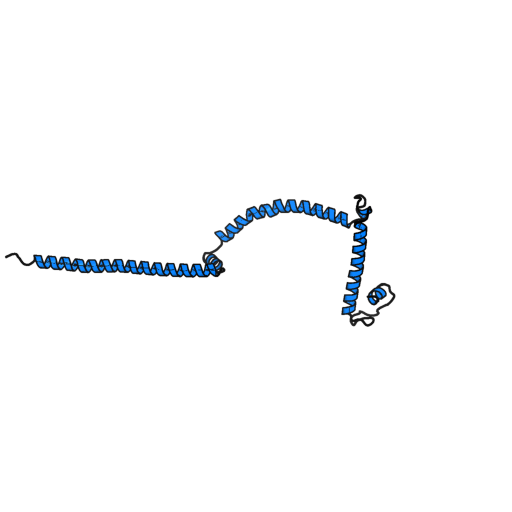 1 158 ? -47.149 -11.051 66.271 1.00 61.94 158 GLU A N 1
ATOM 1264 C CA . GLU A 1 158 ? -46.730 -10.631 67.614 1.00 61.94 158 GLU A CA 1
ATOM 1265 C C . GLU A 1 158 ? -47.690 -9.600 68.214 1.00 61.94 158 GLU A C 1
ATOM 1267 O O . GLU A 1 158 ? -48.073 -9.742 69.373 1.00 61.94 158 GLU A O 1
ATOM 1272 N N . ARG A 1 159 ? -48.191 -8.636 67.427 1.00 63.78 159 ARG A N 1
ATOM 1273 C CA . ARG A 1 159 ? -49.267 -7.725 67.864 1.00 63.78 159 ARG A CA 1
ATOM 1274 C C . ARG A 1 159 ? -50.547 -8.474 68.240 1.00 63.78 159 ARG A C 1
ATOM 1276 O O . ARG A 1 159 ? -51.134 -8.184 69.279 1.00 63.78 159 ARG A O 1
ATOM 1283 N N . LYS A 1 160 ? -50.975 -9.458 67.440 1.00 60.94 160 LYS A N 1
ATOM 1284 C CA . LYS A 1 160 ? -52.169 -10.278 67.740 1.00 60.94 160 LYS A CA 1
ATOM 1285 C C . LYS A 1 160 ? -51.981 -11.183 68.967 1.00 60.94 160 LYS A C 1
ATOM 1287 O O . LYS A 1 160 ? -52.941 -11.420 69.698 1.00 60.94 160 LYS A O 1
ATOM 1292 N N . LEU A 1 161 ? -50.770 -11.687 69.211 1.00 60.25 161 LEU A N 1
ATOM 1293 C CA . LEU A 1 161 ? -50.440 -12.512 70.382 1.00 60.25 161 LEU A CA 1
ATOM 1294 C C . LEU A 1 161 ? -50.239 -11.672 71.655 1.00 60.25 161 LEU A C 1
ATOM 1296 O O . LEU A 1 161 ? -50.659 -12.101 72.728 1.00 60.25 161 LEU A O 1
ATOM 1300 N N . GLY A 1 162 ? -49.662 -10.472 71.538 1.00 58.75 162 GLY A N 1
ATOM 1301 C CA . GLY A 1 162 ? -49.518 -9.497 72.623 1.00 58.75 162 GLY A CA 1
ATOM 1302 C C . GLY A 1 162 ? -50.862 -8.939 73.092 1.00 58.75 162 GLY A C 1
ATOM 1303 O O . GLY A 1 162 ? -51.127 -8.935 74.292 1.00 58.75 162 GLY A O 1
ATOM 1304 N N . GLY A 1 163 ? -51.765 -8.611 72.158 1.00 57.81 163 GLY A N 1
ATOM 1305 C CA . GLY A 1 163 ? -53.130 -8.176 72.481 1.00 57.81 163 GLY A CA 1
ATOM 1306 C C . GLY A 1 163 ? -53.937 -9.231 73.249 1.00 57.81 163 GLY A C 1
ATOM 1307 O O . GLY A 1 163 ? -54.618 -8.902 74.212 1.00 57.81 163 GLY A O 1
ATOM 1308 N N . LYS A 1 164 ? -53.778 -10.523 72.919 1.00 54.62 164 LYS A N 1
ATOM 1309 C CA . LYS A 1 164 ? -54.401 -11.631 73.673 1.00 54.62 164 LYS A CA 1
ATOM 1310 C C . LYS A 1 164 ? -53.813 -11.847 75.074 1.00 54.62 164 LYS A C 1
ATOM 1312 O O . LYS A 1 164 ? -54.480 -12.439 75.924 1.00 54.62 164 LYS A O 1
ATOM 1317 N N . LYS A 1 165 ? -52.566 -11.430 75.319 1.00 53.19 165 LYS A N 1
ATOM 1318 C CA . LYS A 1 165 ? -51.909 -11.546 76.632 1.00 53.19 165 LYS A CA 1
ATOM 1319 C C . LYS A 1 165 ? -52.374 -10.433 77.577 1.00 53.19 165 LYS A C 1
ATOM 1321 O O . LYS A 1 165 ? -52.720 -10.741 78.712 1.00 53.19 165 LYS A O 1
ATOM 1326 N N . GLU A 1 166 ? -52.494 -9.199 77.080 1.00 53.50 166 GLU A N 1
ATOM 1327 C CA . GLU A 1 166 ? -53.069 -8.070 77.833 1.00 53.50 166 GLU A CA 1
ATOM 1328 C C . GLU A 1 166 ? -54.562 -8.267 78.156 1.00 53.50 166 GLU A C 1
ATOM 1330 O O . GLU A 1 166 ? -55.014 -7.889 79.237 1.00 53.50 166 GLU A O 1
ATOM 1335 N N . GLU A 1 167 ? -55.338 -8.898 77.265 1.00 53.78 167 GLU A N 1
ATOM 1336 C CA . GLU A 1 167 ? -56.759 -9.201 77.512 1.00 53.78 167 GLU A CA 1
ATOM 1337 C C . GLU A 1 167 ? -56.948 -10.238 78.638 1.00 53.78 167 GLU A C 1
ATOM 1339 O O . GLU A 1 167 ? -57.770 -10.040 79.533 1.00 53.78 167 GLU A O 1
ATOM 1344 N N . LYS A 1 168 ? -56.119 -11.296 78.669 1.00 53.16 168 LYS A N 1
ATOM 1345 C CA . LYS A 1 168 ? -56.133 -12.308 79.746 1.00 53.16 168 LYS A CA 1
ATOM 1346 C C . LYS A 1 168 ? -55.651 -11.777 81.100 1.00 53.16 168 LYS A C 1
ATOM 1348 O O . LYS A 1 168 ? -56.077 -12.287 82.136 1.00 53.16 168 LYS A O 1
ATOM 1353 N N . GLU A 1 169 ? -54.758 -10.789 81.113 1.00 53.72 169 GLU A N 1
ATOM 1354 C CA . GLU A 1 169 ? -54.278 -10.157 82.349 1.00 53.72 169 GLU A CA 1
ATOM 1355 C C . GLU A 1 169 ? -55.328 -9.191 82.929 1.00 53.72 169 GLU A C 1
ATOM 1357 O O . GLU A 1 169 ? -55.556 -9.182 84.139 1.00 53.72 169 GLU A O 1
ATOM 1362 N N . LYS A 1 170 ? -56.077 -8.483 82.067 1.00 54.81 170 LYS A N 1
ATOM 1363 C CA . LYS A 1 170 ? -57.226 -7.649 82.471 1.00 54.81 170 LYS A CA 1
ATOM 1364 C C . LYS A 1 170 ? -58.441 -8.458 82.947 1.00 54.81 170 LYS A C 1
ATOM 1366 O O . LYS A 1 170 ? -59.141 -7.998 83.847 1.00 54.81 170 LYS A O 1
ATOM 1371 N N . GLU A 1 171 ? -58.688 -9.656 82.410 1.00 52.09 171 GLU A N 1
ATOM 1372 C CA . GLU A 1 171 ? -59.756 -10.545 82.909 1.00 52.09 171 GLU A CA 1
ATOM 1373 C C . GLU A 1 171 ? -59.456 -11.122 84.302 1.00 52.09 171 GLU A C 1
ATOM 1375 O O . GLU A 1 171 ? -60.366 -11.242 85.123 1.00 52.09 171 GLU A O 1
ATOM 1380 N N . ARG A 1 172 ? -58.186 -11.417 84.618 1.00 53.38 172 ARG A N 1
ATOM 1381 C CA . ARG A 1 172 ? -57.781 -11.937 85.940 1.00 53.38 172 ARG A CA 1
ATOM 1382 C C . ARG A 1 172 ? -57.840 -10.904 87.072 1.00 53.38 172 ARG A C 1
ATOM 1384 O O . ARG A 1 172 ? -57.952 -11.305 88.224 1.00 53.38 172 ARG A O 1
ATOM 1391 N N . GLY A 1 173 ? -57.798 -9.605 86.767 1.00 53.78 173 GLY A N 1
ATOM 1392 C CA . GLY A 1 173 ? -57.869 -8.521 87.761 1.00 53.78 173 GLY A CA 1
ATOM 1393 C C . GLY A 1 173 ? -59.282 -8.027 88.100 1.00 53.78 173 GLY A C 1
ATOM 1394 O O . GLY A 1 173 ? -59.423 -7.108 88.901 1.00 53.78 173 GLY A O 1
ATOM 1395 N N . ARG A 1 174 ? -60.334 -8.587 87.484 1.00 53.84 174 ARG A N 1
ATOM 1396 C CA . ARG A 1 174 ? -61.705 -8.037 87.548 1.00 53.84 174 ARG A CA 1
ATOM 1397 C C . ARG A 1 174 ? -62.662 -8.791 88.486 1.00 53.84 174 ARG A C 1
ATOM 1399 O O . ARG A 1 174 ? -63.822 -8.408 88.596 1.00 53.84 174 ARG A O 1
ATOM 1406 N N . TRP A 1 175 ? -62.203 -9.831 89.184 1.00 56.31 175 TRP A N 1
ATOM 1407 C CA . TRP A 1 175 ? -62.988 -10.561 90.191 1.00 56.31 175 TRP A CA 1
ATOM 1408 C C . TRP A 1 175 ? -62.214 -10.597 91.515 1.00 56.31 175 TRP A C 1
ATOM 1410 O O . TRP A 1 175 ? -61.290 -11.391 91.663 1.00 56.31 175 TRP A O 1
ATOM 1420 N N . GLY A 1 176 ? -62.566 -9.713 92.457 1.00 46.94 176 GLY A N 1
ATOM 1421 C CA . GLY A 1 176 ? -61.963 -9.696 93.796 1.00 46.94 176 GLY A CA 1
ATOM 1422 C C . GLY A 1 176 ? -62.041 -8.371 94.566 1.00 46.94 176 GLY A C 1
ATOM 1423 O O . GLY A 1 176 ? -61.080 -8.016 95.236 1.00 46.94 176 GLY A O 1
ATOM 1424 N N . LEU A 1 177 ? -63.148 -7.629 94.467 1.00 44.81 177 LEU A N 1
ATOM 1425 C CA . LEU A 1 177 ? -63.596 -6.725 95.533 1.00 44.81 177 LEU A CA 1
ATOM 1426 C C . LEU A 1 177 ? -64.938 -7.274 96.015 1.00 44.81 177 LEU A C 1
ATOM 1428 O O . LEU A 1 177 ? -65.924 -7.094 95.308 1.00 44.81 177 LEU A O 1
ATOM 1432 N N . PHE A 1 178 ? -64.907 -8.018 97.120 1.00 39.28 178 PHE A N 1
ATOM 1433 C CA . PHE A 1 178 ? -65.902 -8.184 98.192 1.00 39.28 178 PHE A CA 1
ATOM 1434 C C . PHE A 1 178 ? -65.458 -9.351 99.079 1.00 39.28 178 PHE A C 1
ATOM 1436 O O . PHE A 1 178 ? -65.068 -10.400 98.516 1.00 39.28 178 PHE A O 1
#

Secondary structure (DSSP, 8-state):
-HHHHHHHHTSS---S--SS-BTTB-HHHHHHHHHHHHHHHHHHHHHHHHHHHTSGGGGSGGGTTT-HHHHHHHHHHHHHHHHHHHIIIIIIHHHHHHHHHHHHHHHHHS--HHHHHHHHTSSHHHHHHHHHHHHHHHHHHHHHHHHHHHHHHHHHHHHHHHHHHHHHHHHHTSS---

pLDDT: mean 85.45, std 13.93, range [39.28, 97.94]

Organism: Verticillium longisporum (NCBI:txid100787)

Radius of gyration: 47.24 Å; chains: 1; bounding box: 97×39×143 Å

Sequence (178 aa):
MTFVDKARKGDIVVEGDGRSGAGGFSAALLAKGREAAFLRDRADIIKMRLMAVKSKQCADLKNKYYCPEVFLDAVATKLASTAVLFLNVELLSEFYYNFPRELDLRLGRHLSDEQIEQFAREDPKIKHHLEVIQRKELLELVLDKMESLRQMEGRERERKLGGKKEEKEKERGRWGLF

InterPro domains:
  IPR020850 GTPase effector domain [PS51388] (61-154)
  IPR056495 Dynamin-like GTPase MGM1-like, lipid interacting stalk [PF24550] (1-60)

Foldseek 3Di:
DVVLVCCVVVVDPFPDPCCQHTPPDGSVVVVVVVVVVVVVVVVVVVVVLVVVCVDPLVVDPVNCVSNVPVVVVVVVVVVVVVVVVVCCVPPVVCCVVCVVVVVCCCVVPVDDPVNVVVVLVVDVVSVVVVVVVVVVVVVVVVVVVVVVVVVVVVVVVVVVVVVVVVVVVVVVPPPDDD